Protein AF-I0X5W7-F1 (afdb_monomer_lite)

Radius of gyration: 14.4 Å; chains: 1; bounding box: 36×29×36 Å

pLDDT: mean 87.47, std 10.96, range [46.5, 98.5]

Sequence (158 aa):
MNDSVNAAFKILEVVKELHNRGYELIRICPSFATFVWSWRCFVSTKDNFDKKYGIMLEGKKLEKAFCYSSAALYEYFKGYNGKDASIKDLADELLKRYPEFETKGKGQDSEYVIWYDKLFRYAKKGHFPYVMDDYYDCIQKGYIKCLRGRKKIKLPVY

Structure (mmCIF, N/CA/C/O backbone):
data_AF-I0X5W7-F1
#
_entry.id   AF-I0X5W7-F1
#
loop_
_atom_site.group_PDB
_atom_site.id
_atom_site.type_symbol
_atom_site.label_atom_id
_atom_site.label_alt_id
_atom_site.label_comp_id
_atom_site.label_asym_id
_atom_site.label_entity_id
_atom_site.label_seq_id
_atom_site.pdbx_PDB_ins_code
_atom_site.Cartn_x
_atom_site.Cartn_y
_atom_site.Cartn_z
_atom_site.occupancy
_atom_site.B_iso_or_equiv
_atom_site.auth_seq_id
_atom_site.auth_comp_id
_atom_site.auth_asym_id
_atom_site.auth_atom_id
_atom_site.pdbx_PDB_model_num
ATOM 1 N N . MET A 1 1 ? 7.233 -9.227 -18.591 1.00 61.53 1 MET A N 1
ATOM 2 C CA . MET A 1 1 ? 7.104 -7.847 -18.066 1.00 61.53 1 MET A CA 1
ATOM 3 C C . MET A 1 1 ? 8.504 -7.2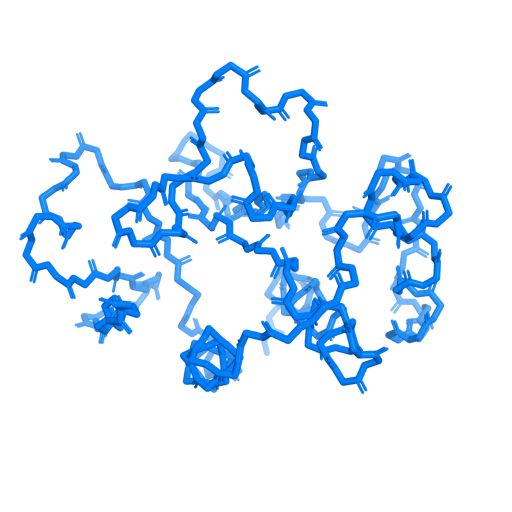82 -17.902 1.00 61.53 1 MET A C 1
ATOM 5 O O . MET A 1 1 ? 9.413 -8.075 -17.702 1.00 61.53 1 MET A O 1
ATOM 9 N N . ASN A 1 2 ? 8.696 -5.971 -18.063 1.00 84.44 2 ASN A N 1
ATOM 10 C CA . ASN A 1 2 ? 9.999 -5.342 -17.816 1.00 84.44 2 ASN A CA 1
ATOM 11 C C . ASN A 1 2 ? 10.223 -5.147 -16.302 1.00 84.44 2 ASN A C 1
ATOM 13 O O . ASN A 1 2 ? 9.277 -5.243 -15.518 1.00 84.44 2 ASN A O 1
ATOM 17 N N . ASP A 1 3 ? 11.463 -4.878 -15.894 1.00 88.62 3 ASP A N 1
ATOM 18 C CA . ASP A 1 3 ? 11.841 -4.816 -14.474 1.00 88.62 3 ASP A CA 1
ATOM 19 C C . ASP A 1 3 ? 11.051 -3.788 -13.663 1.00 88.62 3 ASP A C 1
ATOM 21 O O . ASP A 1 3 ? 10.664 -4.069 -12.532 1.00 88.62 3 ASP A O 1
ATOM 25 N N . SER A 1 4 ? 10.735 -2.631 -14.246 1.00 88.69 4 SER A N 1
ATOM 26 C CA . SER A 1 4 ? 9.933 -1.611 -13.564 1.00 88.69 4 SER A CA 1
ATOM 27 C C . SER A 1 4 ? 8.515 -2.090 -13.254 1.00 88.69 4 SER A C 1
ATOM 29 O O . SER A 1 4 ? 7.981 -1.784 -12.190 1.00 88.69 4 SER A O 1
ATOM 31 N N . VAL A 1 5 ? 7.910 -2.881 -14.146 1.00 89.81 5 VAL A N 1
ATOM 32 C CA . VAL A 1 5 ? 6.599 -3.496 -13.913 1.00 89.81 5 VAL A CA 1
ATOM 33 C C . VAL A 1 5 ? 6.683 -4.605 -12.865 1.00 89.81 5 VAL A C 1
ATOM 35 O O . VAL A 1 5 ? 5.801 -4.683 -12.013 1.00 89.81 5 VAL A O 1
ATOM 38 N N . ASN A 1 6 ? 7.728 -5.435 -12.890 1.00 92.38 6 ASN A N 1
ATOM 39 C CA . ASN A 1 6 ? 7.911 -6.494 -11.892 1.00 92.38 6 ASN A CA 1
ATOM 40 C C . ASN A 1 6 ? 8.097 -5.904 -10.490 1.00 92.38 6 ASN A C 1
ATOM 42 O O . ASN A 1 6 ? 7.436 -6.329 -9.546 1.00 92.38 6 ASN A O 1
ATOM 46 N N . ALA A 1 7 ? 8.940 -4.881 -10.361 1.00 93.50 7 ALA A N 1
ATOM 47 C CA . ALA A 1 7 ? 9.172 -4.221 -9.088 1.00 93.50 7 ALA A CA 1
ATOM 48 C C . ALA A 1 7 ? 7.922 -3.474 -8.576 1.00 93.50 7 ALA A C 1
ATOM 50 O O . ALA A 1 7 ? 7.560 -3.573 -7.402 1.00 93.50 7 ALA A O 1
ATOM 51 N N . ALA A 1 8 ? 7.173 -2.823 -9.472 1.00 93.88 8 ALA A N 1
ATOM 52 C CA . ALA A 1 8 ? 5.884 -2.225 -9.132 1.00 93.88 8 ALA A CA 1
ATOM 53 C C . ALA A 1 8 ? 4.826 -3.258 -8.726 1.00 93.88 8 ALA A C 1
ATOM 55 O O . ALA A 1 8 ? 3.986 -2.982 -7.873 1.00 93.88 8 ALA A O 1
ATOM 56 N N . PHE A 1 9 ? 4.839 -4.450 -9.320 1.00 95.38 9 PHE A N 1
ATOM 57 C CA . PHE A 1 9 ? 3.945 -5.522 -8.899 1.00 95.38 9 PHE A CA 1
ATOM 58 C C . PHE A 1 9 ? 4.321 -6.048 -7.509 1.00 95.38 9 PHE A C 1
ATOM 60 O O . PHE A 1 9 ? 3.437 -6.271 -6.685 1.00 95.38 9 PHE A O 1
ATOM 67 N N . LYS A 1 10 ? 5.622 -6.141 -7.213 1.00 95.81 10 LYS A N 1
ATOM 68 C CA . LYS A 1 10 ? 6.142 -6.628 -5.930 1.00 95.81 10 LYS A CA 1
ATOM 69 C C . LYS A 1 10 ? 5.618 -5.826 -4.738 1.00 95.81 10 LYS A C 1
ATOM 71 O O . LYS A 1 10 ? 5.274 -6.411 -3.717 1.00 95.81 10 LYS A O 1
ATOM 76 N N . ILE A 1 11 ? 5.462 -4.502 -4.861 1.00 96.25 11 ILE A N 1
ATOM 77 C CA . ILE A 1 11 ? 4.873 -3.712 -3.764 1.00 96.25 11 ILE A CA 1
ATOM 78 C C . ILE A 1 11 ? 3.388 -4.035 -3.531 1.00 96.25 11 ILE A C 1
ATOM 80 O O . ILE A 1 11 ? 2.909 -3.975 -2.399 1.00 96.25 11 ILE A O 1
ATOM 84 N N . LEU A 1 12 ? 2.650 -4.423 -4.575 1.00 97.12 12 LEU A N 1
ATOM 85 C CA . LEU A 1 12 ? 1.274 -4.893 -4.417 1.00 97.12 12 LEU A CA 1
ATOM 86 C C . LEU A 1 12 ? 1.236 -6.274 -3.746 1.00 97.12 12 LEU A C 1
ATOM 88 O O . LEU A 1 12 ? 0.364 -6.546 -2.925 1.00 97.12 12 LEU A O 1
ATOM 92 N N . GLU A 1 13 ? 2.207 -7.137 -4.044 1.00 97.88 13 GLU A N 1
ATOM 93 C CA . GLU A 1 13 ? 2.367 -8.420 -3.350 1.00 97.88 13 GLU A CA 1
ATOM 94 C C . GLU A 1 13 ? 2.660 -8.226 -1.860 1.00 97.88 13 GLU A C 1
ATOM 96 O O . GLU A 1 13 ? 2.065 -8.915 -1.037 1.00 97.88 13 GLU A O 1
ATOM 101 N N . VAL A 1 14 ? 3.493 -7.244 -1.505 1.00 98.12 14 VAL A N 1
ATOM 102 C CA . VAL A 1 14 ? 3.779 -6.886 -0.105 1.00 98.12 14 VAL A CA 1
ATOM 103 C C . VAL A 1 14 ? 2.514 -6.466 0.638 1.00 98.12 14 VAL A C 1
ATOM 105 O O . VAL A 1 14 ? 2.252 -6.959 1.731 1.00 98.12 14 VAL A O 1
ATOM 108 N N . VAL A 1 15 ? 1.688 -5.594 0.0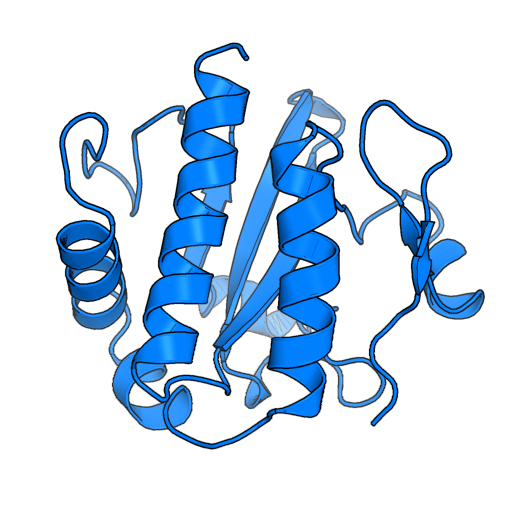54 1.00 98.06 15 VAL A N 1
ATOM 109 C CA . VAL A 1 15 ? 0.432 -5.179 0.700 1.00 98.06 15 VAL A CA 1
ATOM 110 C C . VAL A 1 15 ? -0.553 -6.348 0.805 1.00 98.06 15 VAL A C 1
ATOM 112 O O . VAL A 1 15 ? -1.192 -6.506 1.842 1.00 98.06 15 VAL A O 1
ATOM 115 N N . LYS A 1 16 ? -0.636 -7.211 -0.215 1.00 98.12 16 LYS A N 1
ATOM 116 C CA . LYS A 1 16 ? -1.456 -8.429 -0.145 1.00 98.12 16 LYS A CA 1
ATOM 117 C C . LYS A 1 16 ? -0.994 -9.372 0.968 1.00 98.12 16 LYS A C 1
ATOM 119 O O . LYS A 1 16 ? -1.824 -9.940 1.672 1.00 98.12 16 LYS A O 1
ATOM 124 N N . GLU A 1 17 ? 0.314 -9.541 1.132 1.00 98.50 17 GLU A N 1
ATOM 125 C CA . GLU A 1 17 ? 0.893 -10.333 2.218 1.00 98.50 17 GLU A CA 1
ATOM 126 C C . GLU A 1 17 ? 0.541 -9.741 3.587 1.00 98.50 17 GLU A C 1
ATOM 128 O O . GLU A 1 17 ? 0.162 -10.476 4.494 1.00 98.50 17 GLU A O 1
ATOM 133 N N . LEU A 1 18 ? 0.576 -8.415 3.732 1.00 98.38 18 LEU A N 1
ATOM 134 C CA . LEU A 1 18 ? 0.129 -7.744 4.953 1.00 98.38 18 LEU A CA 1
ATOM 135 C C . LEU A 1 18 ? -1.362 -7.983 5.237 1.00 98.38 18 LEU A C 1
ATOM 137 O O . LEU A 1 18 ? -1.721 -8.275 6.377 1.00 98.38 18 LEU A O 1
ATOM 141 N N . HIS A 1 19 ? -2.229 -7.937 4.221 1.00 98.25 19 HIS A N 1
ATOM 142 C CA . HIS A 1 19 ? -3.647 -8.290 4.383 1.00 98.25 19 HIS A CA 1
ATOM 143 C C . HIS A 1 19 ? -3.819 -9.734 4.867 1.00 98.25 19 HIS A C 1
ATOM 145 O O . HIS A 1 19 ? -4.542 -9.960 5.832 1.00 98.25 19 HIS A O 1
ATOM 151 N N . ASN A 1 20 ? -3.082 -10.695 4.295 1.00 97.69 20 ASN A N 1
ATOM 152 C CA . ASN A 1 20 ? -3.116 -12.097 4.739 1.00 97.69 20 ASN A CA 1
ATOM 153 C C . ASN A 1 20 ? -2.664 -12.281 6.202 1.00 97.69 20 ASN A C 1
ATOM 155 O O . ASN A 1 20 ? -3.031 -13.263 6.843 1.00 97.69 20 ASN A O 1
ATOM 159 N N . ARG A 1 21 ? -1.866 -11.348 6.734 1.00 97.62 21 ARG A N 1
ATOM 160 C CA . ARG A 1 21 ? -1.395 -11.323 8.129 1.00 97.62 21 ARG A CA 1
ATOM 161 C C . ARG A 1 21 ? -2.335 -10.568 9.082 1.00 97.62 21 ARG A C 1
ATOM 163 O O . ARG A 1 21 ? -1.986 -10.383 10.245 1.00 97.62 21 ARG A O 1
ATOM 170 N N . GLY A 1 22 ? -3.498 -10.112 8.611 1.00 97.38 22 GLY A N 1
ATOM 171 C CA . GLY A 1 22 ? -4.483 -9.383 9.418 1.00 97.38 22 GLY A CA 1
ATOM 172 C C . GLY A 1 22 ? -4.260 -7.869 9.491 1.00 97.38 22 GLY A C 1
ATOM 173 O O . GLY A 1 22 ? -4.835 -7.205 10.355 1.00 97.38 22 GLY A O 1
ATOM 174 N N . TYR A 1 23 ? -3.440 -7.303 8.601 1.00 98.19 23 TYR A N 1
ATOM 175 C CA . TYR A 1 23 ? -3.271 -5.853 8.472 1.00 98.19 23 TYR A CA 1
ATOM 176 C C . TYR A 1 23 ? -4.224 -5.265 7.418 1.00 98.19 23 TYR A C 1
ATOM 178 O O . TYR A 1 23 ? -3.810 -4.516 6.530 1.00 98.19 23 TYR A O 1
ATOM 186 N N . GLU A 1 24 ? -5.510 -5.624 7.474 1.00 97.81 24 GLU A N 1
ATOM 187 C CA . GLU A 1 24 ? -6.496 -5.258 6.445 1.00 97.81 24 GLU A CA 1
ATOM 188 C C . GLU A 1 24 ? -6.811 -3.754 6.416 1.00 97.81 24 GLU A C 1
ATOM 190 O O . GLU A 1 24 ? -7.399 -3.273 5.450 1.00 97.81 24 GLU A O 1
ATOM 195 N N . LEU A 1 25 ? -6.376 -2.978 7.420 1.00 97.12 25 LEU A N 1
ATOM 196 C CA . LEU A 1 25 ? -6.514 -1.517 7.449 1.00 97.12 25 LEU A CA 1
ATOM 197 C C . LEU A 1 25 ? -5.384 -0.789 6.706 1.00 97.12 25 LEU A C 1
ATOM 199 O O . LEU A 1 25 ? -5.379 0.442 6.655 1.00 97.12 25 LEU A O 1
ATOM 203 N N . ILE A 1 26 ? -4.439 -1.514 6.101 1.00 97.44 26 ILE A N 1
ATOM 204 C CA . ILE A 1 26 ? -3.452 -0.933 5.185 1.00 97.44 26 ILE A CA 1
ATOM 205 C C . ILE A 1 26 ? -4.094 -0.690 3.815 1.00 97.44 26 ILE A C 1
ATOM 207 O O . ILE A 1 26 ? -4.794 -1.541 3.257 1.00 97.44 26 ILE A O 1
ATOM 211 N N . ARG A 1 27 ? -3.836 0.495 3.265 1.00 95.62 27 ARG A N 1
ATOM 212 C CA . ARG A 1 27 ? -4.424 1.031 2.039 1.00 95.62 27 ARG A CA 1
ATOM 213 C C . ARG A 1 27 ? -3.352 1.475 1.054 1.00 95.62 27 ARG A C 1
ATOM 215 O O . ARG A 1 27 ? -2.265 1.897 1.448 1.00 95.62 27 ARG A O 1
ATOM 222 N N . ILE A 1 28 ? -3.699 1.427 -0.232 1.00 94.81 28 ILE A N 1
ATOM 223 C CA . ILE A 1 28 ? -2.901 1.988 -1.324 1.00 94.81 28 ILE A CA 1
ATOM 224 C C . ILE A 1 28 ? -3.609 3.156 -2.016 1.00 94.81 28 ILE A C 1
ATOM 226 O O . ILE A 1 28 ? -4.803 3.087 -2.298 1.00 94.81 28 ILE A O 1
ATOM 230 N N . CYS A 1 29 ? -2.844 4.189 -2.359 1.00 92.00 29 CYS A N 1
ATOM 231 C CA . CYS A 1 29 ? -3.223 5.257 -3.281 1.00 92.00 29 CYS A CA 1
ATOM 232 C C . CYS A 1 29 ? -2.259 5.202 -4.476 1.00 92.00 29 CYS A C 1
ATOM 234 O O . CYS A 1 29 ? -1.152 5.750 -4.417 1.00 92.00 29 CYS A O 1
ATOM 236 N N . PRO A 1 30 ? -2.607 4.470 -5.545 1.00 90.56 30 PRO A N 1
ATOM 237 C CA . PRO A 1 30 ? -1.774 4.428 -6.731 1.00 90.56 30 PRO A CA 1
ATOM 238 C C . PRO A 1 30 ? -1.905 5.725 -7.535 1.00 90.56 30 PRO A C 1
ATOM 240 O O . PRO A 1 30 ? -2.987 6.282 -7.707 1.00 90.56 30 PRO A O 1
ATOM 243 N N . SER A 1 31 ? -0.796 6.212 -8.069 1.00 86.75 31 SER A N 1
ATOM 244 C CA . SER A 1 31 ? -0.715 7.483 -8.785 1.00 86.75 31 SER A CA 1
ATOM 245 C C . SER A 1 31 ? 0.190 7.346 -10.004 1.00 86.75 31 SER A C 1
ATOM 247 O O . SER A 1 31 ? 0.989 6.415 -10.106 1.00 86.75 31 SER A O 1
ATOM 249 N N . PHE A 1 32 ? 0.061 8.269 -10.948 1.00 83.31 32 PHE A N 1
ATOM 250 C CA . PHE A 1 32 ? 0.932 8.345 -12.107 1.00 83.31 32 PHE A CA 1
ATOM 251 C C . PHE A 1 32 ? 1.599 9.714 -12.152 1.00 83.31 32 PHE A C 1
ATOM 253 O O . PHE A 1 32 ? 0.929 10.742 -12.132 1.00 83.31 32 PHE A O 1
ATOM 260 N N . ALA A 1 33 ? 2.929 9.733 -12.192 1.00 77.38 33 ALA A N 1
ATOM 261 C CA . ALA A 1 33 ? 3.682 10.966 -12.342 1.00 77.38 33 ALA A CA 1
ATOM 262 C C . ALA A 1 33 ? 3.955 11.215 -13.825 1.00 77.38 33 ALA A C 1
ATOM 264 O O . ALA A 1 33 ? 4.845 10.593 -14.405 1.00 77.38 33 ALA A O 1
ATOM 265 N N . THR A 1 34 ? 3.193 12.137 -14.412 1.00 66.06 34 THR A N 1
ATOM 266 C CA . THR A 1 34 ? 3.202 12.469 -15.846 1.00 66.06 34 THR A CA 1
ATOM 267 C C . THR A 1 34 ? 4.572 12.922 -16.349 1.00 66.06 34 THR A C 1
ATOM 269 O O . THR A 1 34 ? 5.012 12.461 -17.395 1.00 66.06 34 THR A O 1
ATOM 272 N N . PHE A 1 35 ? 5.303 13.733 -15.580 1.00 66.00 35 PHE A N 1
ATOM 273 C CA . PHE A 1 35 ? 6.628 14.226 -15.986 1.00 66.00 35 PHE A CA 1
ATOM 274 C C . PHE A 1 35 ? 7.709 13.142 -16.054 1.00 66.00 35 PHE A C 1
ATOM 276 O O . PHE A 1 35 ? 8.562 13.166 -16.934 1.00 66.00 35 PHE A O 1
ATOM 283 N N . VAL A 1 36 ? 7.683 12.189 -15.120 1.00 65.44 36 VAL A N 1
ATOM 284 C CA . VAL A 1 36 ? 8.723 11.151 -14.988 1.00 65.44 36 VAL A CA 1
ATOM 285 C C . VAL A 1 36 ? 8.271 9.812 -15.582 1.00 65.44 36 VAL A C 1
ATOM 287 O O . VAL A 1 36 ? 8.973 8.815 -15.446 1.00 65.44 36 VAL A O 1
ATOM 290 N N . TRP A 1 37 ? 7.069 9.775 -16.174 1.00 79.38 37 TRP A N 1
ATOM 291 C CA . TRP A 1 37 ? 6.403 8.595 -16.738 1.00 79.38 37 TRP A CA 1
ATOM 292 C C . TRP A 1 37 ? 6.457 7.357 -15.835 1.00 79.38 37 TRP A C 1
ATOM 294 O O . TRP A 1 37 ? 6.593 6.224 -16.299 1.00 79.38 37 TRP A O 1
ATOM 304 N N . SER A 1 38 ? 6.340 7.577 -14.523 1.00 86.00 38 SER A N 1
ATOM 305 C CA . SER A 1 38 ? 6.454 6.527 -13.512 1.00 86.00 38 SER A CA 1
ATOM 306 C C . SER A 1 38 ? 5.134 6.320 -12.789 1.00 86.00 38 SER A C 1
ATOM 308 O O . SER A 1 38 ? 4.486 7.258 -12.319 1.00 86.00 38 SER A O 1
ATOM 310 N N . TRP A 1 39 ? 4.750 5.052 -12.666 1.00 91.00 39 TRP A N 1
ATOM 311 C CA . TRP A 1 39 ? 3.734 4.642 -11.711 1.00 91.00 39 TRP A CA 1
ATOM 312 C C . TRP A 1 39 ? 4.281 4.781 -10.293 1.00 91.00 39 TRP A C 1
ATOM 314 O O . TRP A 1 39 ? 5.430 4.407 -10.035 1.00 91.00 39 TRP A O 1
ATOM 324 N N . ARG A 1 40 ? 3.454 5.303 -9.393 1.00 91.38 40 ARG A N 1
ATOM 325 C CA . ARG A 1 40 ? 3.744 5.468 -7.975 1.00 91.38 40 ARG A CA 1
ATOM 326 C C . ARG A 1 40 ? 2.668 4.797 -7.142 1.00 91.38 40 ARG A C 1
ATOM 328 O O . ARG A 1 40 ? 1.519 4.691 -7.562 1.00 91.38 40 ARG A O 1
ATOM 335 N N . CYS A 1 41 ? 3.034 4.395 -5.938 1.00 92.62 41 CYS A N 1
ATOM 336 C CA . CYS A 1 41 ? 2.098 3.838 -4.980 1.00 92.62 41 CYS A CA 1
ATOM 337 C C . CYS A 1 41 ? 2.392 4.402 -3.604 1.00 92.62 41 CYS A C 1
ATOM 339 O O . CYS A 1 41 ? 3.488 4.204 -3.078 1.00 92.62 41 CYS A O 1
ATOM 341 N N . PHE A 1 42 ? 1.412 5.095 -3.039 1.00 93.62 42 PHE A N 1
ATOM 342 C CA . PHE A 1 42 ? 1.444 5.474 -1.639 1.00 93.62 42 PHE A CA 1
ATOM 343 C C . PHE A 1 42 ? 0.782 4.372 -0.824 1.00 93.62 42 PHE A C 1
ATOM 345 O O . PHE A 1 42 ? -0.325 3.956 -1.151 1.00 93.62 42 PHE A O 1
ATOM 352 N N . VAL A 1 43 ? 1.445 3.916 0.230 1.00 95.69 43 VAL A N 1
ATOM 353 C CA . VAL A 1 43 ? 0.922 2.946 1.192 1.00 95.69 43 VAL A CA 1
ATOM 354 C C . VAL A 1 43 ? 0.800 3.650 2.533 1.00 95.69 43 VAL A C 1
ATOM 356 O O . VAL A 1 43 ? 1.746 4.301 2.975 1.00 95.69 43 VAL A O 1
ATOM 359 N N . SER A 1 44 ? -0.364 3.565 3.168 1.00 95.81 44 SER A N 1
ATOM 360 C CA . SER A 1 44 ? -0.573 4.077 4.524 1.00 95.81 44 SER A CA 1
ATOM 361 C C . SER A 1 44 ? -1.747 3.358 5.189 1.00 95.81 44 SER A C 1
ATOM 363 O O . SER A 1 44 ? -2.317 2.422 4.630 1.00 95.81 44 SER A O 1
ATOM 365 N N . THR A 1 45 ? -2.103 3.771 6.394 1.00 95.38 45 THR A N 1
ATOM 366 C CA . THR A 1 45 ? -3.218 3.230 7.173 1.00 95.38 45 THR A CA 1
ATOM 367 C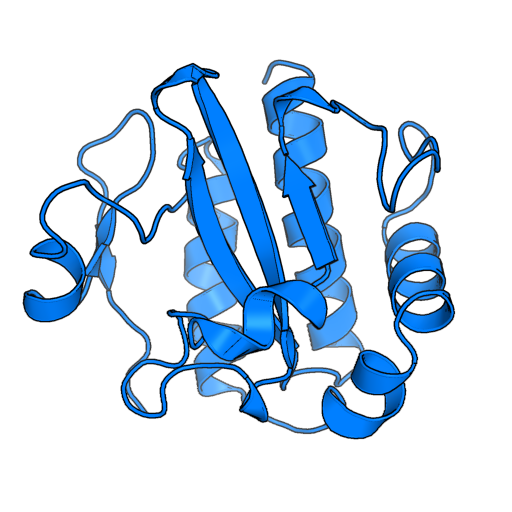 C . THR A 1 45 ? -4.539 3.921 6.821 1.00 95.38 45 THR A C 1
ATOM 369 O O . THR A 1 45 ? -4.550 5.067 6.372 1.00 95.38 45 THR A O 1
ATOM 372 N N . LYS A 1 46 ? -5.666 3.218 7.001 1.00 94.56 46 LYS A N 1
ATOM 373 C CA . LYS A 1 46 ? -7.028 3.659 6.635 1.00 94.56 46 LYS A CA 1
ATOM 374 C C . LYS A 1 46 ? -7.397 5.052 7.163 1.00 94.56 46 LYS A C 1
ATOM 376 O O . LYS A 1 46 ? -8.107 5.776 6.477 1.00 94.56 46 LYS A O 1
ATOM 381 N N . ASP A 1 47 ? -6.898 5.445 8.335 1.00 92.44 47 ASP A N 1
ATOM 382 C CA . ASP A 1 47 ? -7.127 6.763 8.955 1.00 92.44 47 ASP A CA 1
ATOM 383 C C . ASP A 1 47 ? -6.550 7.941 8.155 1.00 92.44 47 ASP A C 1
ATOM 385 O O . ASP A 1 47 ? -6.957 9.080 8.372 1.00 92.44 47 ASP A O 1
ATOM 389 N N . ASN A 1 48 ? -5.625 7.684 7.228 1.00 92.00 48 ASN A N 1
ATOM 390 C CA . ASN A 1 48 ? -5.037 8.705 6.359 1.00 92.00 48 ASN A CA 1
ATOM 391 C C . ASN A 1 48 ? -5.727 8.814 4.987 1.00 92.00 48 ASN A C 1
ATOM 393 O O . ASN A 1 48 ? -5.295 9.610 4.149 1.00 92.00 48 ASN A O 1
ATOM 397 N N . PHE A 1 49 ? -6.758 8.005 4.739 1.00 90.62 49 PHE A N 1
ATOM 398 C CA . PHE A 1 49 ? -7.487 7.958 3.476 1.00 90.62 49 PHE A CA 1
ATOM 399 C C . PHE A 1 49 ? -8.874 8.585 3.599 1.00 90.62 49 PHE A C 1
ATOM 401 O O . PHE A 1 49 ? -9.472 8.623 4.674 1.00 90.62 49 PHE A O 1
ATOM 408 N N . ASP A 1 50 ? -9.403 9.040 2.466 1.00 87.06 50 ASP A N 1
ATOM 409 C CA . ASP A 1 50 ? -10.741 9.602 2.375 1.00 87.06 50 ASP A CA 1
ATOM 410 C C . ASP A 1 50 ? -11.805 8.622 2.900 1.00 87.06 50 ASP A C 1
ATOM 412 O O . ASP A 1 50 ? -11.786 7.425 2.609 1.00 87.06 50 ASP A O 1
ATOM 416 N N . LYS A 1 51 ? -12.782 9.134 3.651 1.00 85.38 51 LYS A N 1
ATOM 417 C CA . LYS A 1 51 ? -13.821 8.290 4.266 1.00 85.38 51 LYS A CA 1
ATOM 418 C C . LYS A 1 51 ? -14.829 7.716 3.270 1.00 85.38 51 LYS A C 1
ATOM 420 O O . LYS A 1 51 ? -15.588 6.830 3.642 1.00 85.38 51 LYS A O 1
ATOM 425 N N . LYS A 1 52 ? -14.889 8.245 2.043 1.00 82.62 52 LYS A N 1
ATOM 426 C CA . LYS A 1 52 ? -15.928 7.887 1.071 1.00 82.62 52 LYS A CA 1
ATOM 427 C C . LYS A 1 52 ? -15.581 6.603 0.325 1.00 82.62 52 LYS A C 1
ATOM 429 O O . LYS A 1 52 ? -16.429 5.736 0.165 1.00 82.62 52 LYS A O 1
ATOM 434 N N . TYR A 1 53 ? -14.344 6.504 -0.148 1.00 80.31 53 TYR A N 1
ATOM 435 C CA . TYR A 1 53 ? -13.860 5.407 -0.977 1.00 80.31 53 TYR A CA 1
ATOM 436 C C . TYR A 1 53 ? -12.538 4.823 -0.487 1.00 80.31 53 TYR A C 1
ATOM 438 O O . TYR A 1 53 ? -12.114 3.799 -1.019 1.00 80.31 53 TYR A O 1
ATOM 446 N N . GLY A 1 54 ? -11.875 5.415 0.510 1.00 83.50 54 GLY A N 1
ATOM 447 C CA . GLY A 1 54 ? -10.670 4.848 1.117 1.00 83.50 54 GLY A CA 1
ATOM 448 C C . GLY A 1 54 ? -9.534 4.605 0.120 1.00 83.50 54 GLY A C 1
ATOM 449 O O . GLY A 1 54 ? -8.796 3.630 0.268 1.00 83.50 54 GLY A O 1
ATOM 450 N N . ILE A 1 55 ? -9.435 5.434 -0.926 1.00 84.38 55 ILE A N 1
ATOM 451 C CA . ILE A 1 55 ? -8.471 5.276 -2.033 1.00 84.38 55 ILE A CA 1
ATOM 452 C C . ILE A 1 55 ? -7.612 6.527 -2.217 1.00 84.38 55 ILE A C 1
ATOM 454 O O . ILE A 1 55 ? -6.462 6.424 -2.641 1.00 84.38 55 ILE A O 1
ATOM 458 N N . MET A 1 56 ? -8.144 7.701 -1.891 1.00 86.88 56 MET A N 1
ATOM 459 C CA . MET A 1 56 ? -7.406 8.951 -1.933 1.00 86.88 56 MET A CA 1
ATOM 460 C C . MET A 1 56 ? -6.750 9.201 -0.588 1.00 86.88 56 MET A C 1
ATOM 462 O O . MET A 1 56 ? -7.422 9.285 0.436 1.00 86.88 56 MET A O 1
ATOM 466 N N . LEU A 1 57 ? -5.431 9.359 -0.601 1.00 85.88 57 LEU A N 1
ATOM 467 C CA . LEU A 1 57 ? -4.713 9.826 0.574 1.00 85.88 57 LEU A CA 1
ATOM 468 C C . LEU A 1 57 ? -5.052 11.303 0.817 1.00 85.88 57 LEU A C 1
ATOM 470 O O . LEU A 1 57 ? -4.992 12.116 -0.110 1.00 85.88 57 LEU A O 1
ATOM 474 N N . GLU A 1 58 ? -5.386 11.665 2.052 1.00 82.19 58 GLU A N 1
ATOM 475 C CA . GLU A 1 58 ? -5.657 13.059 2.396 1.00 82.19 58 GLU A CA 1
ATOM 476 C C . GLU A 1 58 ? -4.365 13.889 2.305 1.00 82.19 58 GLU A C 1
ATOM 478 O O . GLU A 1 58 ? -3.316 13.497 2.815 1.00 82.19 58 GLU A O 1
ATOM 483 N N . GLY A 1 59 ? -4.419 15.056 1.650 1.00 69.31 59 GLY A N 1
ATOM 484 C CA . GLY A 1 59 ? -3.221 15.776 1.186 1.00 69.31 59 GLY A CA 1
ATOM 485 C C . GLY A 1 59 ? -2.176 16.115 2.260 1.00 69.31 59 GLY A C 1
ATOM 486 O O . GLY A 1 59 ? -0.983 16.107 1.972 1.00 69.31 59 GLY A O 1
ATOM 487 N N . LYS A 1 60 ? -2.585 16.338 3.517 1.00 68.94 60 LYS A N 1
ATOM 488 C CA . LYS A 1 60 ? -1.660 16.596 4.641 1.00 68.94 60 LYS A CA 1
ATOM 489 C C . LYS A 1 60 ? -0.994 15.328 5.204 1.00 68.94 60 LYS A C 1
ATOM 491 O O . LYS A 1 60 ? -0.211 15.424 6.135 1.00 68.94 60 LYS A O 1
ATOM 496 N N . LYS A 1 61 ? -1.323 14.137 4.696 1.00 79.44 61 LYS A N 1
ATOM 497 C CA . LYS A 1 61 ? -0.859 12.840 5.224 1.00 79.44 61 LYS A CA 1
ATOM 498 C C . LYS A 1 61 ? 0.169 12.144 4.331 1.00 79.44 61 LYS A C 1
ATOM 500 O O . LYS A 1 61 ? 0.611 11.049 4.666 1.00 79.44 61 LYS A O 1
ATOM 505 N N . LEU A 1 62 ? 0.590 12.776 3.230 1.00 75.56 62 LEU A N 1
ATOM 506 C CA . LEU A 1 62 ? 1.607 12.239 2.310 1.00 75.56 62 LEU A CA 1
ATOM 507 C C . LEU A 1 62 ? 2.929 11.908 3.011 1.00 75.56 62 LEU A C 1
ATOM 509 O O . LEU A 1 62 ? 3.558 10.906 2.693 1.00 75.56 62 LEU A O 1
ATOM 513 N N . GLU A 1 63 ? 3.317 12.709 3.998 1.00 79.44 63 GLU A N 1
ATOM 514 C CA . GLU A 1 63 ? 4.524 12.506 4.808 1.00 79.44 63 GLU A CA 1
ATOM 515 C C . GLU A 1 63 ? 4.470 11.264 5.712 1.00 79.44 63 GLU A C 1
ATOM 517 O O . GLU A 1 63 ? 5.511 10.724 6.079 1.00 79.44 63 GLU A O 1
ATOM 522 N N . LYS A 1 64 ? 3.266 10.762 6.018 1.00 83.94 64 LYS A N 1
ATOM 523 C CA . LYS A 1 64 ? 3.046 9.531 6.795 1.00 83.94 64 LYS A CA 1
ATOM 524 C C . LYS A 1 64 ? 2.905 8.283 5.926 1.00 83.94 64 LYS A C 1
ATOM 526 O O . LYS A 1 64 ? 2.720 7.181 6.445 1.00 83.94 64 LYS A O 1
ATOM 531 N N . ALA A 1 65 ? 2.935 8.442 4.606 1.00 91.00 65 ALA A N 1
ATOM 532 C CA . ALA A 1 65 ? 2.827 7.338 3.673 1.00 91.00 65 ALA A CA 1
ATOM 533 C C . ALA A 1 65 ? 4.213 6.854 3.239 1.00 91.00 65 ALA A C 1
ATOM 535 O O . ALA A 1 65 ? 5.132 7.635 2.984 1.00 91.00 65 ALA A O 1
ATOM 536 N N . PHE A 1 66 ? 4.341 5.544 3.072 1.00 93.88 66 PHE A N 1
ATOM 537 C CA . PHE A 1 66 ? 5.411 4.996 2.256 1.00 93.88 66 PHE A CA 1
ATOM 538 C C . PHE A 1 66 ? 5.101 5.302 0.788 1.00 93.88 66 PHE A C 1
ATOM 540 O O . PHE A 1 66 ? 4.001 5.021 0.324 1.00 93.88 66 PHE A O 1
ATOM 547 N N . CYS A 1 67 ? 6.055 5.868 0.051 1.00 92.56 67 CYS A N 1
ATOM 548 C CA . CYS A 1 67 ? 5.911 6.146 -1.376 1.00 92.56 67 CYS A CA 1
ATOM 549 C C . CYS A 1 67 ? 6.899 5.295 -2.174 1.00 92.56 67 CYS A C 1
ATOM 551 O O . CYS A 1 67 ? 8.113 5.428 -2.012 1.00 92.56 67 CYS A O 1
ATOM 553 N N . TYR A 1 68 ? 6.369 4.456 -3.059 1.00 93.81 68 TYR A N 1
ATOM 554 C CA . TYR A 1 68 ? 7.133 3.734 -4.067 1.00 93.81 68 TYR A CA 1
ATOM 555 C C . TYR A 1 68 ? 6.987 4.406 -5.435 1.00 93.81 68 TYR A C 1
ATOM 557 O O . TYR A 1 68 ? 5.900 4.857 -5.796 1.00 93.81 68 TYR A O 1
ATOM 565 N N . SER A 1 69 ? 8.062 4.411 -6.226 1.00 92.50 69 SER A N 1
ATOM 566 C CA . SER A 1 69 ? 8.057 4.817 -7.632 1.00 92.50 69 SER A CA 1
ATOM 567 C C . SER A 1 69 ? 8.678 3.718 -8.483 1.00 92.50 69 SER A C 1
ATOM 569 O O . SER A 1 69 ? 9.791 3.286 -8.213 1.00 92.50 69 SER A O 1
ATOM 571 N N . SER A 1 70 ? 8.007 3.328 -9.564 1.00 91.75 70 SER A N 1
ATOM 572 C CA . SER A 1 70 ? 8.525 2.358 -10.546 1.00 91.75 70 SER A CA 1
ATOM 573 C C . SER A 1 70 ? 9.843 2.781 -11.210 1.00 91.75 70 SER A C 1
ATOM 575 O O . SER A 1 70 ? 10.564 1.929 -11.723 1.00 91.75 70 SER A O 1
ATOM 577 N N . ALA A 1 71 ? 10.195 4.073 -11.164 1.00 90.12 71 ALA A N 1
ATOM 578 C CA . ALA A 1 71 ? 11.506 4.564 -11.595 1.00 90.12 71 ALA A CA 1
ATOM 579 C C . ALA A 1 71 ? 12.657 4.087 -10.688 1.00 90.12 71 ALA A C 1
ATOM 581 O O . ALA A 1 71 ? 13.792 4.022 -11.143 1.00 90.12 71 ALA A O 1
ATOM 582 N N . ALA A 1 72 ? 12.368 3.730 -9.432 1.00 91.88 72 ALA A N 1
ATOM 583 C CA . ALA A 1 72 ? 13.349 3.207 -8.482 1.00 91.88 72 ALA A CA 1
ATOM 584 C C . ALA A 1 72 ? 13.640 1.707 -8.685 1.00 91.88 72 ALA A C 1
ATOM 586 O O . ALA A 1 72 ? 14.487 1.144 -7.995 1.00 91.88 72 ALA A O 1
ATOM 587 N N . LEU A 1 73 ? 12.949 1.041 -9.624 1.00 93.06 73 LEU A N 1
ATOM 588 C CA . LEU A 1 73 ? 13.054 -0.403 -9.844 1.00 93.06 73 LEU A CA 1
ATOM 589 C C . LEU A 1 73 ? 12.890 -1.153 -8.510 1.00 93.06 73 LEU A C 1
ATOM 591 O O . LEU A 1 73 ? 11.874 -0.977 -7.839 1.00 93.06 73 LEU A O 1
ATOM 595 N N . TYR A 1 74 ? 13.875 -1.967 -8.132 1.00 94.62 74 TYR A N 1
ATOM 596 C CA . TYR A 1 74 ? 13.877 -2.774 -6.914 1.00 94.62 74 TYR A CA 1
ATOM 597 C C . TYR A 1 74 ? 14.439 -2.046 -5.683 1.00 94.62 74 TYR A C 1
ATOM 599 O O . TYR A 1 74 ? 14.649 -2.684 -4.653 1.00 94.62 74 TYR A O 1
ATOM 607 N N . GLU A 1 75 ? 14.701 -0.741 -5.761 1.00 94.38 75 GLU A N 1
ATOM 608 C CA . GLU A 1 75 ? 15.040 0.056 -4.587 1.00 94.38 75 GLU A CA 1
ATOM 609 C C . GLU A 1 75 ? 13.756 0.467 -3.849 1.00 94.38 75 GLU A C 1
ATOM 611 O O . GLU A 1 75 ? 12.997 1.339 -4.279 1.00 94.38 75 GLU A O 1
ATOM 616 N N . TYR A 1 76 ? 13.506 -0.182 -2.716 1.00 91.56 76 TYR A N 1
ATOM 617 C CA . TYR A 1 76 ? 12.391 0.108 -1.823 1.00 91.56 76 TYR A CA 1
ATOM 618 C C . TYR A 1 76 ? 12.875 0.897 -0.606 1.00 91.56 76 TYR A C 1
ATOM 620 O O . TYR A 1 76 ? 14.065 0.981 -0.311 1.00 91.56 76 TYR A O 1
ATOM 628 N N . PHE A 1 77 ? 11.932 1.493 0.121 1.00 87.88 77 PHE A N 1
ATOM 629 C CA . PHE A 1 77 ? 12.161 2.094 1.440 1.00 87.88 77 PHE A CA 1
ATOM 630 C C . PHE A 1 77 ? 13.327 3.099 1.546 1.00 87.88 77 PHE A C 1
ATOM 632 O O . PHE A 1 77 ? 13.858 3.282 2.642 1.00 87.88 77 PHE A O 1
ATOM 639 N N . LYS A 1 78 ? 13.687 3.770 0.438 1.00 82.75 78 LYS A N 1
ATOM 640 C CA . LYS A 1 78 ? 14.848 4.672 0.299 1.00 82.75 78 LYS A CA 1
ATOM 641 C C . LYS A 1 78 ? 16.172 3.938 0.583 1.00 82.75 78 LYS A C 1
ATOM 643 O O . LYS A 1 78 ? 16.716 4.036 1.682 1.00 82.75 78 LYS A O 1
ATOM 648 N N . GLY A 1 79 ? 16.665 3.188 -0.404 1.00 82.94 79 GLY A N 1
ATOM 649 C CA . GLY A 1 79 ? 17.964 2.505 -0.350 1.00 82.94 79 GLY A CA 1
ATOM 650 C C . GLY A 1 79 ? 17.958 1.012 0.008 1.00 82.94 79 GLY A C 1
ATOM 651 O O . GLY A 1 79 ? 19.029 0.416 0.077 1.00 82.94 79 GLY A O 1
ATOM 652 N N . TYR A 1 80 ? 16.805 0.371 0.227 1.00 89.62 80 TYR A N 1
ATOM 653 C CA . TYR A 1 80 ? 16.744 -1.084 0.419 1.00 89.62 80 TYR A CA 1
ATOM 654 C C . TYR A 1 80 ? 16.634 -1.795 -0.936 1.00 89.62 80 TYR A C 1
ATOM 656 O O . TYR A 1 80 ? 15.615 -1.682 -1.618 1.00 89.62 80 TYR A O 1
ATOM 664 N N . ASN A 1 81 ? 17.656 -2.559 -1.328 1.00 92.69 81 ASN A N 1
ATOM 665 C CA . ASN A 1 81 ? 17.597 -3.364 -2.547 1.00 92.69 81 ASN A CA 1
ATOM 666 C C . ASN A 1 81 ? 16.766 -4.634 -2.313 1.00 92.69 81 ASN A C 1
ATOM 668 O O . ASN A 1 81 ? 17.233 -5.609 -1.732 1.00 92.69 81 ASN A O 1
ATOM 672 N N . GLY A 1 82 ? 15.529 -4.622 -2.801 1.00 92.75 82 GLY A N 1
ATOM 673 C CA . GLY A 1 82 ? 14.587 -5.725 -2.674 1.00 92.75 82 GLY A CA 1
ATOM 674 C C . GLY A 1 82 ? 14.501 -6.625 -3.898 1.00 92.75 82 GLY A C 1
ATOM 675 O O . GLY A 1 82 ? 13.461 -7.262 -4.077 1.00 92.75 82 GLY A O 1
ATOM 676 N N . LYS A 1 83 ? 15.516 -6.663 -4.774 1.00 93.38 83 LYS A N 1
ATOM 677 C CA . LYS A 1 83 ? 15.483 -7.500 -5.986 1.00 93.38 83 LYS A CA 1
ATOM 678 C C . LYS A 1 83 ? 15.280 -8.973 -5.629 1.00 93.38 83 LYS A C 1
ATOM 680 O O . LYS A 1 83 ? 14.289 -9.567 -6.057 1.00 93.38 83 LYS A O 1
ATOM 685 N N . ASP A 1 84 ? 16.124 -9.482 -4.738 1.00 94.19 84 ASP A N 1
ATOM 686 C CA . ASP A 1 84 ? 16.144 -10.893 -4.332 1.00 94.19 84 ASP A CA 1
ATOM 687 C C . ASP A 1 84 ? 15.424 -11.154 -2.996 1.00 94.19 84 ASP A C 1
ATOM 689 O O . ASP A 1 84 ? 15.218 -12.303 -2.616 1.00 94.19 84 ASP A O 1
ATOM 693 N N . ALA A 1 85 ? 14.985 -10.099 -2.299 1.00 95.06 85 ALA A N 1
ATOM 694 C CA . ALA A 1 85 ? 14.219 -10.216 -1.056 1.00 95.06 85 ALA A CA 1
ATOM 695 C C . ALA A 1 85 ? 12.877 -10.930 -1.287 1.00 95.06 85 ALA A C 1
ATOM 697 O O . ALA A 1 85 ? 12.197 -10.679 -2.294 1.00 95.06 85 ALA A O 1
ATOM 698 N N . SER A 1 86 ? 12.458 -11.784 -0.351 1.00 96.56 86 SER A N 1
ATOM 699 C CA . SER A 1 86 ? 11.130 -12.390 -0.422 1.00 96.56 86 SER A CA 1
ATOM 700 C C . SER A 1 86 ? 10.041 -11.349 -0.132 1.00 96.56 86 SER A C 1
ATOM 702 O O . SER A 1 86 ? 10.292 -10.292 0.450 1.00 96.56 86 SER A O 1
ATOM 704 N N . ILE A 1 87 ? 8.795 -11.640 -0.518 1.00 97.75 87 ILE A N 1
ATOM 705 C CA . ILE A 1 87 ? 7.654 -10.772 -0.173 1.00 97.75 87 ILE A CA 1
ATOM 706 C C . ILE A 1 87 ? 7.498 -10.647 1.346 1.00 97.75 87 ILE A C 1
ATOM 708 O O . ILE A 1 87 ? 7.123 -9.583 1.835 1.00 97.75 87 ILE A O 1
ATOM 712 N N . LYS A 1 88 ? 7.827 -11.710 2.090 1.00 97.69 88 LYS A N 1
ATOM 713 C CA . LYS A 1 88 ? 7.754 -11.704 3.549 1.00 97.69 88 LYS A CA 1
ATOM 714 C C . LYS A 1 88 ? 8.773 -10.747 4.156 1.00 97.69 88 LYS A C 1
ATOM 716 O O . LYS A 1 88 ? 8.373 -9.924 4.969 1.00 97.69 88 LYS A O 1
ATOM 721 N N . ASP A 1 89 ? 10.017 -10.791 3.678 1.00 96.69 89 ASP A N 1
ATOM 722 C CA . ASP A 1 89 ? 11.086 -9.899 4.145 1.00 96.69 89 ASP A CA 1
ATOM 723 C C . ASP A 1 89 ? 10.757 -8.433 3.845 1.00 96.69 89 ASP A C 1
ATOM 725 O O . ASP A 1 89 ? 10.963 -7.557 4.678 1.00 96.69 89 ASP A O 1
ATOM 729 N N . LEU A 1 90 ? 10.196 -8.154 2.662 1.00 97.12 90 LEU A N 1
ATOM 730 C CA . LEU A 1 90 ? 9.771 -6.801 2.300 1.00 97.12 90 LEU A CA 1
ATOM 731 C C . LEU A 1 90 ? 8.590 -6.311 3.147 1.00 97.12 90 LEU A C 1
ATOM 733 O O . LEU A 1 90 ? 8.534 -5.127 3.476 1.00 97.12 90 LEU A O 1
ATOM 737 N N . ALA A 1 91 ? 7.649 -7.191 3.498 1.00 97.69 91 ALA A N 1
ATOM 738 C CA . ALA A 1 91 ? 6.557 -6.856 4.408 1.00 97.69 91 ALA A CA 1
ATOM 739 C C . ALA A 1 91 ? 7.075 -6.554 5.822 1.00 97.69 91 ALA A C 1
ATOM 741 O O . ALA A 1 91 ? 6.662 -5.559 6.418 1.00 97.69 91 ALA A O 1
ATOM 742 N N . ASP A 1 92 ? 8.014 -7.358 6.323 1.00 96.50 92 ASP A N 1
ATOM 743 C CA . ASP A 1 92 ? 8.644 -7.147 7.629 1.00 96.50 92 ASP A CA 1
ATOM 744 C C . ASP A 1 92 ? 9.448 -5.842 7.654 1.00 96.50 92 ASP A C 1
ATOM 746 O O . ASP A 1 92 ? 9.314 -5.043 8.582 1.00 96.50 92 ASP A O 1
ATOM 750 N N . GLU A 1 93 ? 10.224 -5.566 6.603 1.00 96.06 93 GLU A N 1
ATOM 751 C CA . GLU A 1 93 ? 10.994 -4.327 6.485 1.00 96.06 93 GLU A CA 1
ATOM 752 C C . GLU A 1 93 ? 10.080 -3.095 6.387 1.00 96.06 93 GLU A C 1
ATOM 754 O O . GLU A 1 93 ? 10.388 -2.048 6.967 1.00 96.06 93 GLU A O 1
ATOM 759 N N . LEU A 1 94 ? 8.927 -3.211 5.715 1.00 95.62 94 LEU A N 1
ATOM 760 C CA . LEU A 1 94 ? 7.934 -2.140 5.677 1.00 95.62 94 LEU A CA 1
ATOM 761 C C . LEU A 1 94 ? 7.369 -1.857 7.077 1.00 95.62 94 LEU A C 1
ATOM 763 O O . LEU A 1 94 ? 7.337 -0.697 7.483 1.00 95.62 94 LEU A O 1
ATOM 767 N N . LEU A 1 95 ? 6.962 -2.885 7.828 1.00 95.94 95 LEU A N 1
ATOM 768 C CA . LEU A 1 95 ? 6.452 -2.716 9.196 1.00 95.94 95 LEU A CA 1
ATOM 769 C C . LEU A 1 95 ? 7.522 -2.144 10.136 1.00 95.94 95 LEU A C 1
ATOM 771 O O . LEU A 1 95 ? 7.243 -1.218 10.896 1.00 95.94 95 LEU A O 1
ATOM 775 N N . LYS A 1 96 ? 8.766 -2.621 10.021 1.00 95.06 96 LYS A N 1
ATOM 776 C CA . LYS A 1 96 ? 9.911 -2.138 10.802 1.00 95.06 96 LYS A CA 1
ATOM 777 C C . LYS A 1 96 ? 10.192 -0.652 10.572 1.00 95.06 96 LYS A C 1
ATOM 779 O O . LYS A 1 96 ? 10.482 0.074 11.520 1.00 95.06 96 LYS A O 1
ATOM 784 N N . ARG A 1 97 ? 10.133 -0.187 9.319 1.00 92.94 97 ARG A N 1
ATOM 785 C CA . ARG A 1 97 ? 10.398 1.221 8.966 1.00 92.94 97 ARG A CA 1
ATOM 786 C C . ARG A 1 97 ? 9.208 2.143 9.197 1.00 92.94 97 ARG A C 1
ATOM 788 O O . ARG A 1 97 ? 9.406 3.346 9.347 1.00 92.94 97 ARG A O 1
ATOM 795 N N . TYR A 1 98 ? 7.996 1.594 9.243 1.00 93.25 98 TYR A N 1
ATOM 796 C CA . TYR A 1 98 ? 6.761 2.341 9.461 1.00 93.25 98 TYR A CA 1
ATOM 797 C C . TYR A 1 98 ? 5.966 1.749 10.639 1.00 93.25 98 TYR A C 1
ATOM 799 O O . TYR A 1 98 ? 4.923 1.133 10.417 1.00 93.25 98 TYR A O 1
ATOM 807 N N . PRO A 1 99 ? 6.384 1.980 11.902 1.00 92.81 99 PRO A N 1
ATOM 808 C CA . PRO A 1 99 ? 5.710 1.418 13.082 1.00 92.81 99 PRO A CA 1
ATOM 809 C C . PRO A 1 99 ? 4.230 1.817 13.226 1.00 92.81 99 PRO A C 1
ATOM 811 O O . PRO A 1 99 ? 3.431 1.090 13.822 1.00 92.81 99 PRO A O 1
ATOM 814 N N . GLU A 1 100 ? 3.818 2.955 12.648 1.00 92.38 100 GLU A N 1
ATOM 815 C CA . GLU A 1 100 ? 2.393 3.323 12.565 1.00 92.38 100 GLU A CA 1
ATOM 816 C C . GLU A 1 100 ? 1.571 2.251 11.818 1.00 92.38 100 GLU A C 1
ATOM 818 O O . GLU A 1 100 ? 0.407 2.037 12.146 1.00 92.38 100 GLU A O 1
ATOM 823 N N . PHE A 1 101 ? 2.155 1.532 10.852 1.00 95.44 101 PHE A N 1
ATOM 824 C CA . PHE A 1 101 ? 1.448 0.484 10.108 1.00 95.44 101 PHE A CA 1
ATOM 825 C C . PHE A 1 101 ? 1.241 -0.754 10.967 1.00 95.44 101 PHE A C 1
ATOM 827 O O . PHE A 1 101 ? 0.206 -1.406 10.858 1.00 95.44 101 PHE A O 1
ATOM 834 N N . GLU A 1 102 ? 2.185 -1.060 11.856 1.00 93.88 102 GLU A N 1
ATOM 835 C CA . GLU A 1 102 ? 2.023 -2.185 12.765 1.00 93.88 102 GLU A CA 1
ATOM 836 C C . GLU A 1 102 ? 0.886 -1.942 13.765 1.00 93.88 102 GLU A C 1
ATOM 838 O O . GLU A 1 102 ? 0.085 -2.836 14.042 1.00 93.88 102 GLU A O 1
ATOM 843 N N . THR A 1 103 ? 0.804 -0.717 14.281 1.00 93.62 103 THR A N 1
ATOM 844 C CA . THR A 1 103 ? -0.161 -0.336 15.318 1.00 93.62 103 THR A CA 1
ATOM 845 C C . THR A 1 103 ? -1.555 -0.052 14.765 1.00 93.62 103 THR A C 1
ATOM 847 O O . THR A 1 103 ? -2.539 -0.519 15.330 1.00 93.62 103 THR A O 1
ATOM 850 N N . LYS A 1 104 ? -1.659 0.681 13.651 1.00 96.06 104 LYS A N 1
ATOM 851 C CA . LYS A 1 104 ? -2.942 1.118 13.073 1.00 96.06 104 LYS A CA 1
ATOM 852 C C . LYS A 1 104 ? -3.397 0.301 11.869 1.00 96.06 104 LYS A C 1
ATOM 854 O O . LYS A 1 104 ? -4.535 0.436 11.432 1.00 96.06 104 LYS A O 1
ATOM 859 N N . GLY A 1 105 ? -2.504 -0.495 11.285 1.00 96.00 105 GLY A N 1
ATOM 860 C CA . GLY A 1 105 ? -2.818 -1.328 10.127 1.00 96.00 105 GLY A CA 1
ATOM 861 C C . GLY A 1 105 ? -3.541 -2.620 10.501 1.00 96.00 105 GLY A C 1
ATOM 862 O O . GLY A 1 105 ? -4.245 -3.167 9.655 1.00 96.00 105 GLY A O 1
ATOM 863 N N . LYS A 1 106 ? -3.396 -3.099 11.747 1.00 96.38 106 LYS A N 1
ATOM 864 C CA . LYS A 1 106 ? -4.074 -4.305 12.249 1.00 96.38 106 LYS A CA 1
ATOM 865 C C . LYS A 1 106 ? -5.580 -4.095 12.351 1.00 96.38 106 LYS A C 1
ATOM 867 O O . LYS A 1 106 ? -6.036 -3.099 12.904 1.00 96.38 106 LYS A O 1
ATOM 872 N N . GLY A 1 107 ? -6.340 -5.072 11.876 1.00 96.12 107 GLY A N 1
ATOM 873 C CA . GLY A 1 107 ? -7.797 -5.069 11.926 1.00 96.12 107 GLY A CA 1
ATOM 874 C C . GLY A 1 107 ? -8.398 -5.774 10.719 1.00 96.12 107 GLY A C 1
ATOM 875 O O . GLY A 1 107 ? -7.673 -6.259 9.853 1.00 96.12 107 GLY A O 1
ATOM 876 N N . GLN A 1 108 ? -9.727 -5.819 10.675 1.00 95.69 108 GLN A N 1
ATOM 877 C CA . GLN A 1 108 ? -10.484 -6.432 9.587 1.00 95.69 108 GLN A CA 1
ATOM 878 C C . GLN A 1 108 ? -11.157 -5.367 8.723 1.00 95.69 108 GLN A C 1
ATOM 880 O O . GLN A 1 108 ? -11.721 -4.396 9.227 1.00 95.69 108 GLN A O 1
ATOM 885 N N . ASP A 1 109 ? -11.091 -5.572 7.415 1.00 95.19 109 ASP A N 1
ATOM 886 C CA . ASP A 1 109 ? -11.747 -4.799 6.375 1.00 95.19 109 ASP A CA 1
ATOM 887 C C . ASP A 1 109 ? -11.855 -5.648 5.102 1.00 95.19 109 ASP A C 1
ATOM 889 O O . ASP A 1 109 ? -11.212 -5.413 4.071 1.00 95.19 109 ASP A O 1
ATOM 893 N N . SER A 1 110 ? -12.664 -6.700 5.201 1.00 93.88 110 SER A N 1
ATOM 894 C CA . SER A 1 110 ? -12.775 -7.702 4.145 1.00 93.88 110 SER A CA 1
ATOM 895 C C . SER A 1 110 ? -13.311 -7.113 2.838 1.00 93.88 110 SER A C 1
ATOM 897 O O . SER A 1 110 ? -12.955 -7.590 1.762 1.00 93.88 110 SER A O 1
ATOM 899 N N . GLU A 1 111 ? -14.113 -6.046 2.899 1.00 93.31 111 GLU A N 1
ATOM 900 C CA . GLU A 1 111 ? -14.594 -5.322 1.718 1.00 93.31 111 GLU A CA 1
ATOM 901 C C . GLU A 1 111 ? -13.436 -4.725 0.917 1.00 93.31 111 GLU A C 1
ATOM 903 O O . GLU A 1 111 ? -13.343 -4.938 -0.301 1.00 93.31 111 GLU A O 1
ATOM 908 N N . TYR A 1 112 ? -12.506 -4.045 1.595 1.00 94.56 112 TYR A N 1
ATOM 909 C CA . TYR A 1 112 ? -11.314 -3.536 0.939 1.00 94.56 112 TYR A CA 1
ATOM 910 C C . TYR A 1 112 ? -10.414 -4.654 0.434 1.00 94.56 112 TYR A C 1
ATOM 912 O O . TYR A 1 112 ? -9.929 -4.555 -0.688 1.00 94.56 112 TYR A O 1
ATOM 920 N N . VAL A 1 113 ? -10.207 -5.725 1.202 1.00 95.88 113 VAL A N 1
ATOM 921 C CA . VAL A 1 113 ? -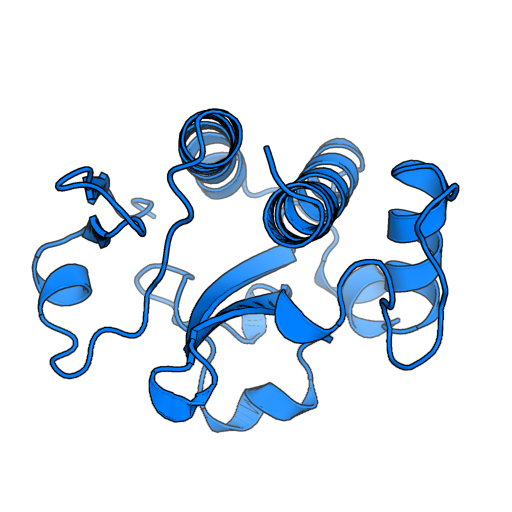9.358 -6.851 0.773 1.00 95.88 113 VAL A CA 1
ATOM 922 C C . VAL A 1 113 ? -9.930 -7.533 -0.475 1.00 95.88 113 VAL A C 1
ATOM 924 O O . VAL A 1 113 ? -9.203 -7.789 -1.437 1.00 95.88 113 VAL A O 1
ATOM 927 N N . ILE A 1 114 ? -11.248 -7.747 -0.537 1.00 94.62 114 ILE A N 1
ATOM 928 C CA . ILE A 1 114 ? -11.929 -8.294 -1.722 1.00 94.62 114 ILE A CA 1
ATOM 929 C C . ILE A 1 114 ? -11.780 -7.353 -2.922 1.00 94.62 114 ILE A C 1
ATOM 931 O O . ILE A 1 114 ? -11.576 -7.798 -4.059 1.00 94.62 114 ILE A O 1
ATOM 935 N N . TRP A 1 115 ? -11.909 -6.045 -2.701 1.00 94.06 115 TRP A N 1
ATOM 936 C CA . TRP A 1 115 ? -11.678 -5.052 -3.745 1.00 94.06 115 TRP A CA 1
ATOM 937 C C . TRP A 1 115 ? -10.215 -5.049 -4.215 1.00 94.06 115 TRP A C 1
ATOM 939 O O . TRP A 1 115 ? -9.948 -5.067 -5.422 1.00 94.06 115 TRP A O 1
ATOM 949 N N . TYR A 1 116 ? -9.278 -5.106 -3.274 1.00 95.31 116 TYR A N 1
ATOM 950 C CA . TYR A 1 116 ? -7.844 -5.139 -3.512 1.00 95.31 116 TYR A CA 1
ATOM 951 C C . TYR A 1 116 ? -7.459 -6.365 -4.339 1.00 95.31 116 TYR A C 1
ATOM 953 O O . TYR A 1 116 ? -6.708 -6.247 -5.301 1.00 95.31 116 TYR A O 1
ATOM 961 N N . ASP A 1 117 ? -8.052 -7.526 -4.068 1.00 95.06 117 ASP A N 1
ATOM 962 C CA . ASP A 1 117 ? -7.841 -8.741 -4.853 1.00 95.06 117 ASP A CA 1
ATOM 963 C C . ASP A 1 117 ? -8.258 -8.593 -6.318 1.00 95.06 117 ASP A C 1
ATOM 965 O O . ASP A 1 117 ? -7.600 -9.126 -7.221 1.00 95.06 117 ASP A O 1
ATOM 969 N N . LYS A 1 118 ? -9.330 -7.842 -6.594 1.00 92.62 118 LYS A N 1
ATOM 970 C CA . LYS A 1 118 ? -9.720 -7.521 -7.975 1.00 92.62 118 LYS A CA 1
ATOM 971 C C . LYS A 1 118 ? -8.647 -6.655 -8.628 1.00 92.62 118 LYS A C 1
ATOM 973 O O . LYS A 1 118 ? -8.211 -6.976 -9.734 1.00 92.62 118 LYS A O 1
ATOM 978 N N . LEU A 1 119 ? -8.200 -5.602 -7.944 1.00 92.44 119 LEU A N 1
ATOM 979 C CA . LEU A 1 119 ? -7.129 -4.715 -8.403 1.00 92.44 119 LEU A CA 1
ATOM 980 C C . LEU A 1 119 ? -5.829 -5.483 -8.665 1.00 92.44 119 LEU A C 1
ATOM 982 O O . LEU A 1 119 ? -5.237 -5.347 -9.736 1.00 92.44 119 LEU A O 1
ATOM 986 N N . PHE A 1 120 ? -5.431 -6.351 -7.742 1.00 94.44 120 PHE A N 1
ATOM 987 C CA . PHE A 1 120 ? -4.241 -7.186 -7.831 1.00 94.44 120 PHE A CA 1
ATOM 988 C C . PHE A 1 120 ? -4.269 -8.083 -9.077 1.00 94.44 120 PHE A C 1
ATOM 990 O O . PHE A 1 120 ? -3.287 -8.164 -9.815 1.00 94.44 120 PHE A O 1
ATOM 997 N N . ARG A 1 121 ? -5.419 -8.698 -9.394 1.00 92.56 121 ARG A N 1
ATOM 998 C CA . ARG A 1 121 ? -5.592 -9.503 -10.620 1.00 92.56 121 ARG A CA 1
ATOM 999 C C . ARG A 1 121 ? -5.452 -8.678 -11.902 1.00 92.56 121 ARG A C 1
ATOM 1001 O O . ARG A 1 121 ? -4.989 -9.218 -12.908 1.00 92.56 121 ARG A O 1
ATOM 1008 N N . TYR A 1 122 ? -5.847 -7.403 -11.895 1.00 90.69 122 TYR A N 1
ATOM 1009 C CA . TYR A 1 122 ? -5.609 -6.494 -13.022 1.00 90.69 122 TYR A CA 1
ATOM 1010 C C . TYR A 1 122 ? -4.128 -6.134 -13.146 1.00 90.69 122 TYR A C 1
ATOM 1012 O O . TYR A 1 122 ? -3.562 -6.271 -14.234 1.00 90.69 122 TYR A O 1
ATOM 1020 N N . ALA A 1 123 ? -3.480 -5.762 -12.041 1.00 91.38 123 ALA A N 1
ATOM 1021 C CA . ALA A 1 123 ? -2.057 -5.434 -12.024 1.00 91.38 123 ALA A CA 1
ATOM 1022 C C . ALA A 1 123 ? -1.187 -6.623 -12.466 1.00 91.38 123 ALA A C 1
ATOM 1024 O O . ALA A 1 123 ? -0.279 -6.444 -13.274 1.00 91.38 123 ALA A O 1
ATOM 1025 N N . LYS A 1 124 ? -1.551 -7.855 -12.074 1.00 91.19 124 LYS A N 1
ATOM 1026 C CA . LYS A 1 124 ? -0.901 -9.101 -12.525 1.00 91.19 124 LYS A CA 1
ATOM 1027 C C . LYS A 1 124 ? -0.948 -9.293 -14.046 1.00 91.19 124 LYS A C 1
ATOM 1029 O O . LYS A 1 124 ? -0.138 -10.019 -14.604 1.00 91.19 124 LYS A O 1
ATOM 1034 N N . LYS A 1 125 ? -1.891 -8.650 -14.740 1.00 89.25 125 LYS A N 1
ATOM 1035 C CA . LYS A 1 125 ? -1.997 -8.648 -16.211 1.00 89.25 125 LYS A CA 1
ATOM 1036 C C . LYS A 1 125 ? -1.321 -7.431 -16.856 1.00 89.25 125 LYS A C 1
ATOM 1038 O O . LYS A 1 125 ? -1.487 -7.204 -18.048 1.00 89.25 125 LYS A O 1
ATOM 1043 N N . GLY A 1 126 ? -0.584 -6.632 -16.083 1.00 86.50 126 GLY A N 1
ATOM 1044 C CA . GLY A 1 126 ? 0.057 -5.398 -16.538 1.00 86.50 126 GLY A CA 1
ATOM 1045 C C . GLY A 1 126 ? -0.852 -4.163 -16.525 1.00 86.50 126 GLY A C 1
ATOM 1046 O O . GLY A 1 126 ? -0.442 -3.108 -17.004 1.00 86.50 126 GLY A O 1
ATOM 1047 N N . HIS A 1 127 ? -2.071 -4.258 -15.982 1.00 88.25 127 HIS A N 1
ATOM 1048 C CA . HIS A 1 127 ? -3.006 -3.133 -15.886 1.00 88.25 127 HIS A CA 1
ATOM 1049 C C . HIS A 1 127 ? -2.892 -2.453 -14.519 1.00 88.25 127 HIS A C 1
ATOM 1051 O O . HIS A 1 127 ? -3.669 -2.730 -13.605 1.00 88.25 127 HIS A O 1
ATOM 1057 N N . PHE A 1 128 ? -1.913 -1.560 -14.376 1.00 88.19 128 PHE A N 1
ATOM 1058 C CA . PHE A 1 128 ? -1.646 -0.885 -13.105 1.00 88.19 128 PHE A CA 1
ATOM 1059 C C . PHE A 1 128 ? -2.662 0.225 -12.839 1.00 88.19 128 PHE A C 1
ATOM 1061 O O . PHE A 1 128 ? -2.797 1.112 -13.681 1.00 88.19 128 PHE A O 1
ATOM 1068 N N . PRO A 1 129 ? -3.380 0.197 -11.706 1.00 87.69 129 PRO A N 1
ATOM 1069 C CA . PRO A 1 129 ? -4.356 1.226 -11.359 1.00 87.69 129 PRO A CA 1
ATOM 1070 C C . PRO A 1 129 ? -3.684 2.585 -11.171 1.00 87.69 129 PRO A C 1
ATOM 1072 O O . PRO A 1 129 ? -2.535 2.641 -10.756 1.00 87.69 129 PRO A O 1
ATOM 1075 N N . TYR A 1 130 ? -4.398 3.680 -11.386 1.00 85.62 130 TYR A N 1
ATOM 1076 C CA . TYR A 1 130 ? -3.997 4.993 -10.893 1.00 85.62 130 TYR A CA 1
ATOM 1077 C C . TYR A 1 130 ? -5.243 5.820 -10.571 1.00 85.62 130 TYR A C 1
ATOM 1079 O O . TYR A 1 130 ? -6.280 5.695 -11.230 1.00 85.62 130 TYR A O 1
ATOM 1087 N N . VAL A 1 131 ? -5.149 6.615 -9.510 1.00 76.31 131 VAL A N 1
ATOM 1088 C CA . VAL A 1 131 ? -6.260 7.409 -8.976 1.00 76.31 131 VAL A CA 1
ATOM 1089 C C . VAL A 1 131 ? -6.170 8.862 -9.444 1.00 76.31 131 VAL A C 1
ATOM 1091 O O . VAL A 1 131 ? -7.182 9.474 -9.771 1.00 76.31 131 VAL A O 1
ATOM 1094 N N . MET A 1 132 ? -4.946 9.385 -9.530 1.00 62.97 132 MET A N 1
ATOM 1095 C CA . MET A 1 132 ? -4.656 10.745 -9.981 1.00 62.97 132 MET A CA 1
ATOM 1096 C C . MET A 1 132 ? -4.622 10.795 -11.509 1.00 62.97 132 MET A C 1
ATOM 1098 O O . MET A 1 132 ? -3.602 10.501 -12.125 1.00 62.97 132 MET A O 1
ATOM 1102 N N . ASP A 1 133 ? -5.763 11.118 -12.106 1.00 55.53 133 ASP A N 1
ATOM 1103 C CA . ASP A 1 133 ? -5.867 11.609 -13.481 1.00 55.53 133 ASP A CA 1
ATOM 1104 C C . ASP A 1 133 ? -6.058 13.128 -13.404 1.00 55.53 133 ASP A C 1
ATOM 1106 O O . ASP A 1 133 ? -6.733 13.582 -12.476 1.00 55.53 133 ASP A O 1
ATOM 1110 N N . ASP A 1 134 ? -5.526 13.898 -14.354 1.00 46.50 134 ASP A N 1
ATOM 1111 C CA . ASP A 1 134 ? -5.434 15.374 -14.304 1.00 46.50 134 ASP A CA 1
ATOM 1112 C C . ASP A 1 134 ? -6.795 16.107 -14.142 1.00 46.50 134 ASP A C 1
ATOM 1114 O O . ASP A 1 134 ? -6.838 17.324 -13.989 1.00 46.50 134 ASP A O 1
ATOM 1118 N N . TYR A 1 135 ? -7.918 15.375 -14.114 1.00 48.41 135 TYR A N 1
ATOM 1119 C CA . TYR A 1 135 ? -9.283 15.896 -14.000 1.00 48.41 135 TYR A CA 1
ATOM 1120 C C . TYR A 1 135 ? -10.166 15.261 -12.902 1.00 48.41 135 TYR A C 1
ATOM 1122 O O . TYR A 1 135 ? -11.337 15.616 -12.824 1.00 48.41 135 TYR A O 1
ATOM 1130 N N . TYR A 1 136 ? -9.682 14.318 -12.071 1.00 58.69 136 TYR A N 1
ATOM 1131 C CA . TYR A 1 136 ? -10.446 13.638 -10.982 1.00 58.69 136 TYR A CA 1
ATOM 1132 C C . TYR A 1 136 ? -11.827 13.022 -11.344 1.00 58.69 136 TYR A C 1
ATOM 1134 O O . TYR A 1 136 ? -12.540 12.498 -10.484 1.00 58.69 136 TYR A O 1
ATOM 1142 N N . ASP A 1 137 ? -12.206 13.022 -12.619 1.00 65.19 137 ASP A N 1
ATOM 1143 C CA . ASP A 1 137 ? -13.529 12.642 -13.125 1.00 65.19 137 ASP A CA 1
ATOM 1144 C C . ASP A 1 137 ? -13.824 11.136 -12.953 1.00 65.19 137 ASP A C 1
ATOM 1146 O O . ASP A 1 137 ? -14.967 10.703 -12.810 1.00 65.19 137 ASP A O 1
ATOM 1150 N N . CYS A 1 138 ? -12.788 10.294 -12.895 1.00 70.94 138 CYS A N 1
ATOM 1151 C CA . CYS A 1 138 ? -12.951 8.849 -12.714 1.00 70.94 138 CYS A CA 1
ATOM 1152 C C . CYS A 1 138 ? -13.539 8.476 -11.339 1.00 70.94 138 CYS A C 1
ATOM 1154 O O . CYS A 1 138 ? -14.452 7.648 -11.276 1.00 70.94 138 CYS A O 1
ATOM 1156 N N . ILE A 1 139 ? -13.094 9.131 -10.261 1.00 74.69 139 ILE A N 1
ATOM 1157 C CA . ILE A 1 139 ? -13.563 8.856 -8.895 1.00 74.69 139 ILE A CA 1
ATOM 1158 C C . ILE A 1 139 ? -15.028 9.276 -8.740 1.00 74.69 139 ILE A C 1
ATOM 1160 O O . ILE A 1 139 ? -15.832 8.536 -8.174 1.00 74.69 139 ILE A O 1
ATOM 1164 N N . GLN A 1 140 ? -15.403 10.433 -9.298 1.00 74.25 140 GLN A N 1
ATOM 1165 C CA . GLN A 1 140 ? -16.800 10.885 -9.316 1.00 74.25 140 GLN A CA 1
ATOM 1166 C C . GLN A 1 140 ? -17.705 9.897 -10.062 1.00 74.25 140 GLN A C 1
ATOM 1168 O O . GLN A 1 140 ? -18.838 9.662 -9.653 1.00 74.25 140 GLN A O 1
ATOM 1173 N N . LYS A 1 141 ? -17.173 9.247 -11.103 1.00 77.75 141 LYS A N 1
ATOM 1174 C CA . LYS A 1 141 ? -17.856 8.203 -11.878 1.00 77.75 141 LYS A CA 1
ATOM 1175 C C . LYS A 1 141 ? -17.777 6.800 -11.261 1.00 77.75 141 LYS A C 1
ATOM 1177 O O . LYS A 1 141 ? -18.220 5.838 -11.890 1.00 77.75 141 LYS A O 1
ATOM 1182 N N . GLY A 1 142 ? -17.222 6.653 -10.056 1.00 81.62 142 GLY A N 1
ATOM 1183 C CA . GLY A 1 142 ? -17.236 5.389 -9.320 1.00 81.62 142 GLY A CA 1
ATOM 1184 C C 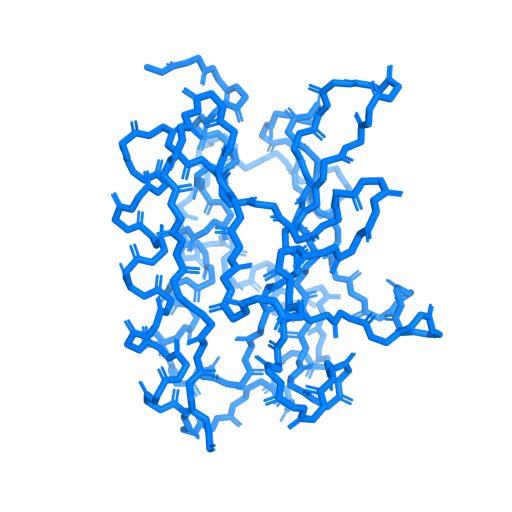. GLY A 1 142 ? -16.195 4.358 -9.771 1.00 81.62 142 GLY A C 1
ATOM 1185 O O . GLY A 1 142 ? -16.381 3.165 -9.516 1.00 81.62 142 GLY A O 1
ATOM 1186 N N . TYR A 1 143 ? -15.108 4.763 -10.442 1.00 82.62 143 TYR A N 1
ATOM 1187 C CA . TYR A 1 143 ? -14.037 3.841 -10.843 1.00 82.62 143 TYR A CA 1
ATOM 1188 C C . TYR A 1 143 ? -12.634 4.465 -10.844 1.00 82.62 143 TYR A C 1
ATOM 1190 O O . TYR A 1 143 ? -12.467 5.668 -10.984 1.00 82.62 143 TYR A O 1
ATOM 1198 N N . ILE A 1 144 ? -11.600 3.625 -10.803 1.00 83.06 144 ILE A N 1
ATOM 1199 C CA . ILE A 1 144 ? -10.214 3.997 -11.127 1.00 83.06 144 ILE A CA 1
ATOM 1200 C C . ILE A 1 144 ? -9.808 3.430 -12.489 1.00 83.06 144 ILE A C 1
ATOM 1202 O O . ILE A 1 144 ? -10.324 2.395 -12.929 1.00 83.06 144 ILE A O 1
ATOM 1206 N N . LYS A 1 145 ? -8.910 4.130 -13.187 1.00 83.50 145 LYS A N 1
ATOM 1207 C CA . LYS A 1 145 ? -8.371 3.713 -14.490 1.00 83.50 145 LYS A CA 1
ATOM 1208 C C . LYS A 1 145 ? -7.116 2.864 -14.292 1.00 83.50 145 LYS A C 1
ATOM 1210 O O . LYS A 1 145 ? -6.489 2.906 -13.237 1.00 83.50 145 LYS A O 1
ATOM 1215 N N . CYS A 1 146 ? -6.737 2.120 -15.327 1.00 81.75 146 CYS A N 1
ATOM 1216 C CA . CYS A 1 146 ? -5.457 1.423 -15.380 1.00 81.75 146 CYS A CA 1
ATOM 1217 C C . CYS A 1 146 ? -4.559 1.996 -16.483 1.00 81.75 146 CYS A C 1
ATOM 1219 O O . CYS A 1 146 ? -5.040 2.371 -17.552 1.00 81.75 146 CYS A O 1
ATOM 1221 N N . LEU A 1 147 ? -3.245 1.997 -16.259 1.00 75.06 147 LEU A N 1
ATOM 1222 C CA . LEU A 1 147 ? -2.252 2.292 -17.286 1.00 75.06 147 LEU A CA 1
ATOM 1223 C C . LEU A 1 147 ? -2.390 1.310 -18.462 1.00 75.06 147 LEU A C 1
ATOM 1225 O O . LEU A 1 147 ? -2.690 0.126 -18.281 1.00 75.06 147 LEU A O 1
ATOM 1229 N N . ARG A 1 148 ? -2.153 1.822 -19.678 1.00 65.19 148 ARG A N 1
ATOM 1230 C CA . ARG A 1 148 ? -2.131 1.061 -20.944 1.00 65.19 148 ARG A CA 1
ATOM 1231 C C . ARG A 1 148 ? -3.429 0.308 -21.296 1.00 65.19 148 ARG A C 1
ATOM 1233 O O . ARG A 1 148 ? -3.397 -0.614 -22.106 1.00 65.19 148 ARG A O 1
ATOM 1240 N N . GLY A 1 149 ? -4.589 0.696 -20.756 1.00 61.16 149 GLY A N 1
ATOM 1241 C CA . GLY A 1 149 ? -5.864 0.102 -21.171 1.00 61.16 149 GLY A CA 1
ATOM 1242 C C . GLY A 1 149 ? -7.103 0.896 -20.764 1.00 61.16 149 GLY A C 1
ATOM 1243 O O . GLY A 1 149 ? -7.099 1.633 -19.789 1.00 61.16 149 GLY A O 1
ATOM 1244 N N . ARG A 1 150 ? -8.224 0.685 -21.471 1.00 63.97 150 ARG A N 1
ATOM 1245 C CA . ARG A 1 150 ? -9.547 1.244 -21.108 1.00 63.97 150 ARG A CA 1
ATOM 1246 C C . ARG A 1 150 ? -10.207 0.518 -19.922 1.00 63.97 150 ARG A C 1
ATOM 1248 O O . ARG A 1 150 ? -11.414 0.645 -19.715 1.00 63.97 150 ARG A O 1
ATOM 1255 N N . LYS A 1 151 ? -9.453 -0.304 -19.182 1.00 78.88 151 LYS A N 1
ATOM 1256 C CA . LYS A 1 151 ? -9.979 -1.070 -18.048 1.00 78.88 151 LYS A CA 1
ATOM 1257 C C . LYS A 1 151 ? -10.266 -0.119 -16.890 1.00 78.88 151 LYS A C 1
ATOM 1259 O O . LYS A 1 151 ? -9.484 0.784 -16.598 1.00 78.88 151 LYS A O 1
ATOM 1264 N N . LYS A 1 152 ? -11.421 -0.334 -16.270 1.00 81.62 152 LYS A N 1
ATOM 1265 C CA . LYS A 1 152 ? -11.930 0.440 -15.144 1.00 81.62 152 LYS A CA 1
ATOM 1266 C C . LYS A 1 152 ? -12.162 -0.521 -13.990 1.00 81.62 152 LYS A C 1
ATOM 1268 O O . LYS A 1 152 ? -12.811 -1.550 -14.179 1.00 81.62 152 LYS A O 1
ATOM 1273 N N . ILE A 1 153 ? -11.637 -0.192 -12.820 1.00 82.50 153 ILE A N 1
ATOM 1274 C CA . ILE A 1 153 ? -11.882 -0.939 -11.588 1.00 82.50 153 ILE A CA 1
ATOM 1275 C C . ILE A 1 153 ? -12.893 -0.119 -10.795 1.00 82.50 153 ILE A C 1
ATOM 1277 O O . ILE A 1 153 ? -12.615 1.034 -10.481 1.00 82.50 153 ILE A O 1
ATOM 1281 N N . LYS A 1 154 ? -14.077 -0.673 -10.511 1.00 84.94 154 LYS A N 1
ATOM 1282 C CA . LYS A 1 154 ? -15.072 0.004 -9.661 1.00 84.94 154 LYS A CA 1
ATOM 1283 C C . LYS A 1 154 ? -14.461 0.309 -8.293 1.00 84.94 154 LYS A C 1
ATOM 1285 O O . LYS A 1 154 ? -13.671 -0.499 -7.814 1.00 84.94 154 LYS A O 1
ATOM 1290 N N . LEU A 1 155 ? -14.809 1.441 -7.688 1.00 82.31 155 LEU A N 1
ATOM 1291 C CA . LEU A 1 155 ? -14.394 1.774 -6.319 1.00 82.31 155 LEU A CA 1
ATOM 1292 C C . LEU A 1 155 ? -14.958 0.738 -5.319 1.00 82.31 155 LEU A C 1
ATOM 1294 O O . LEU A 1 155 ? -15.969 0.096 -5.628 1.00 82.31 155 LEU A O 1
ATOM 1298 N N . PRO A 1 156 ? -14.312 0.532 -4.157 1.00 79.19 156 PRO A N 1
ATOM 1299 C CA . PRO A 1 156 ? -14.903 -0.205 -3.058 1.00 79.19 156 PRO A CA 1
ATOM 1300 C C . PRO A 1 156 ? -16.178 0.522 -2.631 1.00 79.19 156 PRO A C 1
ATOM 1302 O O . PRO A 1 156 ? -16.264 1.752 -2.685 1.00 79.19 156 PRO A O 1
ATOM 1305 N N . VAL A 1 157 ? -17.176 -0.271 -2.273 1.00 69.69 157 VAL A N 1
ATOM 1306 C CA . VAL A 1 157 ? -18.422 0.207 -1.687 1.00 69.69 157 VAL A CA 1
ATOM 1307 C C . VAL A 1 157 ? -18.287 -0.107 -0.206 1.00 69.69 157 VAL A C 1
ATOM 1309 O O . VAL A 1 157 ? -18.058 -1.272 0.108 1.00 69.69 157 VAL A O 1
ATOM 131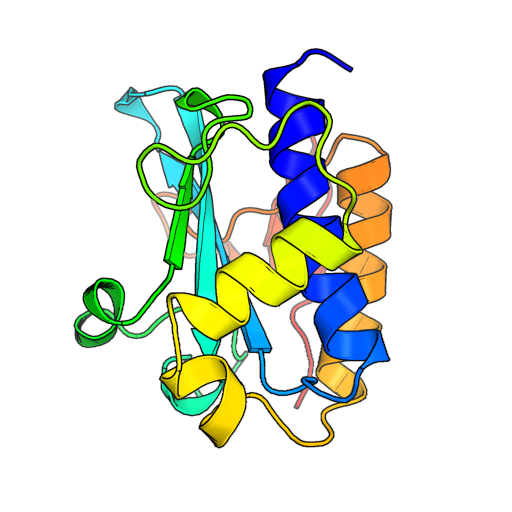2 N N . TYR A 1 158 ? -18.343 0.930 0.627 1.00 59.09 158 TYR A N 1
ATOM 1313 C CA . TYR A 1 158 ? -18.419 0.848 2.085 1.00 59.09 158 TYR A CA 1
ATOM 1314 C C . TYR A 1 158 ? -19.798 1.326 2.541 1.00 59.09 158 TYR A C 1
ATOM 1316 O O . TYR A 1 158 ? -20.415 2.108 1.772 1.00 59.09 158 TYR A O 1
#

Secondary structure (DSSP, 8-state):
--HHHHHHHHHHHHHHHHHHTTBTTEEEEEEEETTTTEEEEEEEEGGGB-TTTS-SBPGGGGGGSEEEEGGGTTEETTTEE-SS--HHHHHHHHHHH-HHHHHHS-B--HHHHHHHHHHHHHHTTT--EES--TT-HHHHTTEEEETTEEEEEEPPP-

Foldseek 3Di:
DDLLLVLVLLVLLLVLVCVVVQLQQKAWQWAADPVVRKIKIWIAGQVQADPFQSHHGDPVCSVLTQMDISVCRQQGPNRDRCPPPDSVRVNVVVCVSRVNSVVRSHHDDVLSSVLSVVQSVCSVVVFHWHQDDPPNVLVVVQWTGTPPDRDTRGGRGD